Protein AF-A0A965Y8Y7-F1 (afdb_monomer)

Sequence (55 aa):
MIKSLTGHGVGVDVHEKPNIYNRPHPESKNIKFETGMVVCFEPITALESEDIVLK

Secondary structure (DSSP, 8-state):
--TT--EEEESSSSSEEEEE-SS--GGGGG----TT-EEE------SS-SS----

Structure (mmCIF, N/CA/C/O backbone):
data_AF-A0A965Y8Y7-F1
#
_entry.id   AF-A0A965Y8Y7-F1
#
loop_
_atom_site.group_PDB
_atom_site.id
_atom_site.type_symbol
_atom_site.label_atom_id
_atom_site.label_alt_id
_atom_site.label_comp_id
_atom_site.label_asym_id
_atom_site.label_entity_id
_atom_site.label_seq_id
_atom_site.pdbx_PDB_ins_code
_atom_site.Cartn_x
_atom_site.Cartn_y
_atom_site.Cartn_z
_atom_site.occupancy
_atom_site.B_iso_or_equiv
_atom_site.auth_seq_id
_atom_site.auth_comp_id
_atom_site.auth_asym_id
_atom_site.auth_atom_id
_atom_site.pdbx_PDB_model_num
ATOM 1 N N . MET A 1 1 ? 11.802 -0.729 -6.617 1.00 89.56 1 MET A N 1
ATOM 2 C CA . MET A 1 1 ? 10.376 -0.869 -6.223 1.00 89.56 1 MET A CA 1
ATOM 3 C C . MET A 1 1 ? 9.5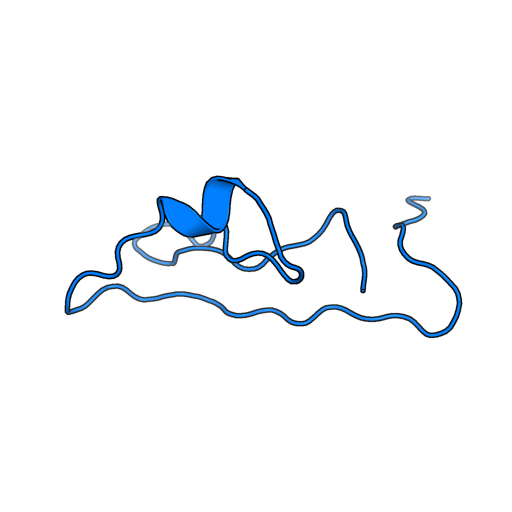46 -0.152 -7.262 1.00 89.56 1 MET A C 1
ATOM 5 O O . MET A 1 1 ? 9.940 0.947 -7.636 1.00 89.56 1 MET A O 1
ATOM 9 N N . ILE A 1 2 ? 8.428 -0.723 -7.702 1.00 95.25 2 ILE A N 1
ATOM 10 C CA . ILE A 1 2 ? 7.527 -0.021 -8.620 1.00 95.25 2 ILE A CA 1
ATOM 11 C C . ILE A 1 2 ? 6.819 1.102 -7.859 1.00 95.25 2 ILE A C 1
ATOM 13 O O . ILE A 1 2 ? 6.140 0.860 -6.862 1.00 95.25 2 ILE A O 1
ATOM 17 N N . LYS A 1 3 ? 7.032 2.350 -8.280 1.00 91.62 3 LYS A N 1
ATOM 18 C CA . LYS A 1 3 ? 6.666 3.541 -7.504 1.00 91.62 3 LYS A CA 1
ATOM 19 C C . LYS A 1 3 ? 5.187 3.899 -7.577 1.00 91.62 3 LYS A C 1
ATOM 21 O O . LYS A 1 3 ? 4.703 4.552 -6.649 1.00 91.62 3 LYS A O 1
ATOM 26 N N . SER A 1 4 ? 4.516 3.503 -8.653 1.00 93.31 4 SER A N 1
ATOM 27 C CA . SER A 1 4 ? 3.098 3.765 -8.908 1.00 93.31 4 SER A CA 1
ATOM 28 C C . SER A 1 4 ? 2.155 2.753 -8.253 1.00 93.31 4 SER A C 1
ATOM 30 O O . SER A 1 4 ? 0.952 2.995 -8.242 1.00 93.31 4 SER A O 1
ATOM 32 N N . LEU A 1 5 ? 2.677 1.654 -7.688 1.00 95.62 5 LEU A N 1
ATOM 33 C CA . LEU A 1 5 ? 1.883 0.632 -7.001 1.00 95.62 5 LEU A CA 1
ATOM 34 C C . LEU A 1 5 ? 2.194 0.578 -5.509 1.00 95.62 5 LEU A C 1
ATOM 36 O O . LEU A 1 5 ? 3.318 0.816 -5.056 1.00 95.62 5 LEU A O 1
ATOM 40 N N . THR A 1 6 ? 1.162 0.255 -4.747 1.00 96.88 6 THR A N 1
ATOM 41 C CA . THR A 1 6 ? 1.139 0.281 -3.291 1.00 96.88 6 THR A CA 1
ATOM 42 C C . THR A 1 6 ? 0.114 -0.733 -2.812 1.00 96.88 6 THR A C 1
ATOM 44 O O . THR A 1 6 ? -0.859 -0.968 -3.520 1.00 96.88 6 THR A O 1
ATOM 47 N N . GLY A 1 7 ? 0.299 -1.256 -1.602 1.00 97.69 7 GLY A N 1
ATOM 48 C CA . GLY A 1 7 ? -0.770 -1.975 -0.919 1.00 97.69 7 GLY A CA 1
ATOM 49 C C . GLY A 1 7 ? -1.888 -1.031 -0.470 1.00 97.69 7 GLY A C 1
ATOM 50 O O . GLY A 1 7 ? -1.810 0.191 -0.664 1.00 97.69 7 GLY A O 1
ATOM 51 N N . HIS A 1 8 ? -2.906 -1.578 0.186 1.00 98.25 8 HIS A N 1
ATOM 52 C CA . HIS A 1 8 ? -4.137 -0.857 0.518 1.00 98.25 8 HIS A CA 1
ATOM 53 C C . HIS A 1 8 ? -4.855 -1.454 1.744 1.00 98.25 8 HIS A C 1
ATOM 55 O O . HIS A 1 8 ? -4.496 -2.525 2.233 1.00 98.25 8 HIS A O 1
ATOM 61 N N . GLY A 1 9 ? -5.878 -0.766 2.250 1.00 97.75 9 GLY A N 1
ATOM 62 C CA . GLY A 1 9 ? -6.851 -1.345 3.175 1.00 97.75 9 GLY A CA 1
ATOM 63 C C . GLY A 1 9 ? -7.809 -2.285 2.447 1.00 97.75 9 GLY A C 1
ATOM 64 O O . GLY A 1 9 ? -8.023 -2.143 1.241 1.00 97.75 9 GLY A O 1
ATOM 65 N N . VAL A 1 10 ? -8.367 -3.252 3.169 1.00 97.81 10 VAL A N 1
ATOM 66 C CA . VAL A 1 10 ? -9.355 -4.207 2.649 1.00 97.81 10 VAL A CA 1
ATOM 67 C C . VAL A 1 10 ? -10.529 -4.280 3.616 1.00 97.81 10 VAL A C 1
ATOM 69 O O . VAL A 1 10 ? -10.330 -4.434 4.823 1.00 97.81 10 VAL A O 1
ATOM 72 N N . GLY A 1 11 ? -11.743 -4.212 3.079 1.00 95.88 11 GLY A N 1
ATOM 73 C CA . GLY A 1 11 ? -12.969 -4.254 3.865 1.00 95.88 11 GLY A CA 1
ATOM 74 C C . GLY A 1 11 ? -14.120 -4.853 3.071 1.00 95.88 11 GLY A C 1
ATOM 75 O O . GLY A 1 11 ? -14.090 -6.032 2.713 1.00 95.88 11 GLY A O 1
ATOM 76 N N . VAL A 1 12 ? -15.145 -4.039 2.828 1.00 96.69 12 VAL A N 1
ATOM 77 C CA . VAL A 1 12 ? -16.244 -4.400 1.920 1.00 96.69 12 VAL A CA 1
ATOM 78 C C . VAL A 1 12 ? -15.739 -4.369 0.481 1.00 96.69 12 VAL A C 1
ATOM 80 O O . VAL A 1 12 ? -16.059 -5.266 -0.301 1.00 96.69 12 VAL A O 1
ATOM 83 N N . ASP A 1 13 ? -14.913 -3.372 0.164 1.00 97.69 13 ASP A N 1
ATOM 84 C CA . ASP A 1 13 ? -14.254 -3.244 -1.123 1.00 97.69 13 ASP A CA 1
ATOM 85 C C . ASP A 1 13 ? -12.842 -3.829 -1.076 1.00 97.69 13 ASP A C 1
ATOM 87 O O . ASP A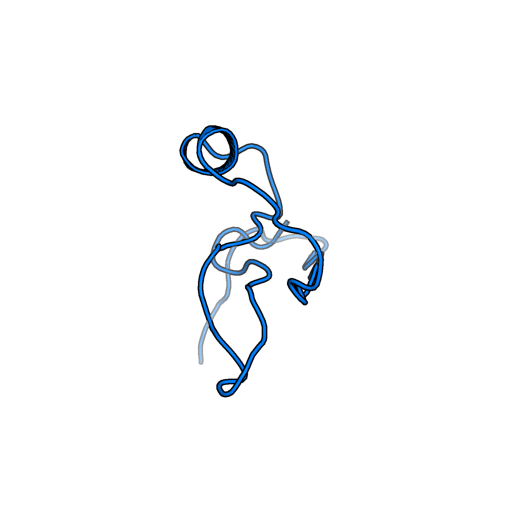 1 13 ? -12.152 -3.842 -0.050 1.00 97.69 13 ASP A O 1
ATOM 91 N N . VAL A 1 14 ? -12.388 -4.301 -2.241 1.00 95.69 14 VAL A N 1
ATOM 92 C CA . VAL A 1 14 ? -11.029 -4.831 -2.381 1.00 95.69 14 VAL A CA 1
ATOM 93 C C . VAL A 1 14 ? -9.984 -3.736 -2.185 1.00 95.69 14 VAL A C 1
ATOM 95 O O . VAL A 1 14 ? -8.949 -4.016 -1.602 1.00 95.69 14 VAL A O 1
ATOM 98 N N . HIS A 1 15 ? -10.253 -2.497 -2.611 1.00 97.75 15 HIS A N 1
ATOM 99 C CA . HIS A 1 15 ? -9.337 -1.367 -2.465 1.00 97.75 15 HIS A CA 1
ATOM 100 C C . HIS A 1 15 ? -9.952 -0.281 -1.587 1.00 97.75 15 HIS A C 1
ATOM 102 O O . HIS A 1 15 ? -10.770 0.516 -2.045 1.00 97.75 15 HIS A O 1
ATOM 108 N N . GLU A 1 16 ? -9.487 -0.197 -0.347 1.00 97.56 16 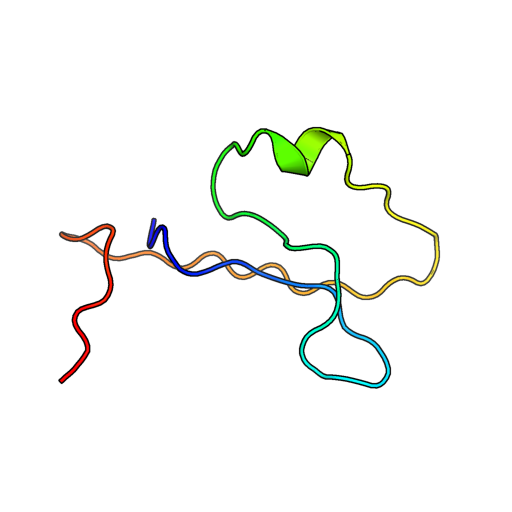GLU A N 1
ATOM 109 C CA . GLU A 1 16 ? -9.851 0.858 0.592 1.00 97.56 16 GLU A CA 1
ATOM 110 C C . GLU A 1 16 ? -8.603 1.606 1.085 1.00 97.56 16 GLU A C 1
ATOM 112 O O . GLU A 1 16 ? -7.456 1.197 0.883 1.00 97.56 16 GLU A O 1
ATOM 117 N N . LYS A 1 17 ? -8.806 2.744 1.753 1.00 96.25 17 LYS A N 1
ATOM 118 C CA . LYS A 1 17 ? -7.724 3.392 2.504 1.00 96.25 17 LYS A CA 1
ATOM 119 C C . LYS A 1 17 ? -7.37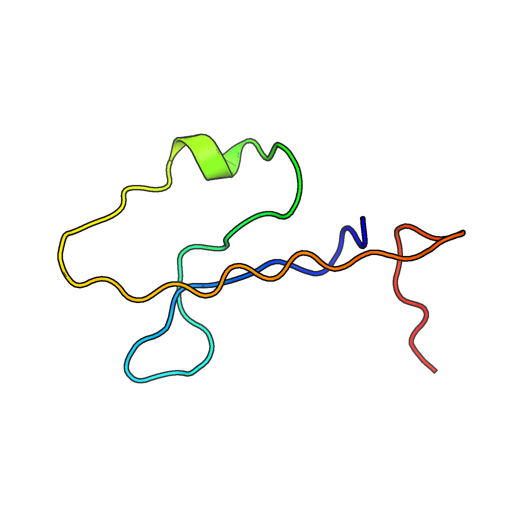7 2.549 3.742 1.00 96.25 17 LYS A C 1
ATOM 121 O O . LYS A 1 17 ? -8.244 1.856 4.262 1.00 96.25 17 LYS A O 1
ATOM 126 N N . PRO A 1 18 ? -6.145 2.647 4.267 1.00 96.62 18 PRO A N 1
ATOM 127 C CA . PRO A 1 18 ? -5.039 3.506 3.830 1.00 96.62 18 PRO A CA 1
ATOM 128 C C . PRO A 1 18 ? -4.229 2.917 2.664 1.00 96.62 18 PRO A C 1
ATOM 130 O O . PRO A 1 18 ? -4.206 1.713 2.466 1.00 96.62 18 PRO A O 1
ATOM 133 N N . ASN A 1 19 ? -3.490 3.764 1.939 1.00 97.06 19 ASN A N 1
ATOM 134 C CA . ASN A 1 19 ? -2.465 3.289 1.001 1.00 97.06 19 ASN A CA 1
ATOM 135 C C . ASN A 1 19 ? -1.238 2.802 1.793 1.00 9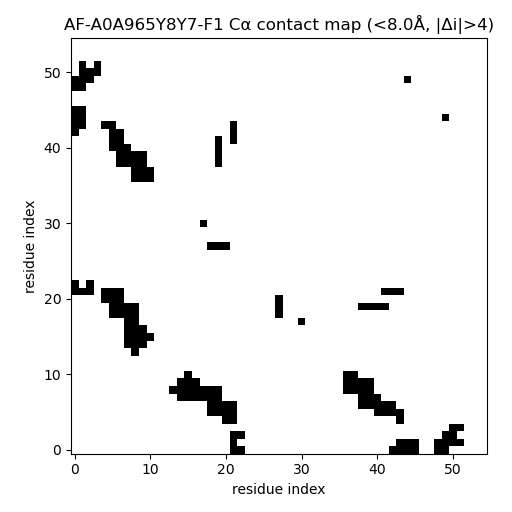7.06 19 ASN A C 1
ATOM 137 O O . ASN A 1 19 ? -0.675 3.566 2.580 1.00 97.06 19 ASN A O 1
ATOM 141 N N . ILE A 1 20 ? -0.794 1.570 1.559 1.00 97.00 20 ILE A N 1
ATOM 142 C CA . ILE A 1 20 ? 0.356 0.948 2.228 1.00 97.00 20 ILE A CA 1
ATOM 143 C C . ILE A 1 20 ? 1.596 1.014 1.330 1.00 97.00 20 ILE A C 1
ATOM 145 O O . ILE A 1 20 ? 1.875 0.112 0.537 1.00 97.00 20 ILE A O 1
ATOM 149 N N . TYR A 1 21 ? 2.328 2.125 1.437 1.00 95.69 21 TYR A N 1
ATOM 150 C CA . TYR A 1 21 ? 3.420 2.457 0.524 1.00 95.69 21 TYR A CA 1
ATOM 151 C C . TYR A 1 21 ? 4.622 1.509 0.621 1.00 95.69 21 TYR A C 1
ATOM 153 O O . TYR A 1 21 ? 5.189 1.276 1.685 1.00 95.69 21 TYR A O 1
ATOM 161 N N . ASN A 1 22 ? 5.098 1.089 -0.549 1.00 93.75 22 ASN A N 1
ATOM 162 C CA . ASN A 1 22 ? 6.261 0.222 -0.763 1.00 93.75 22 ASN A CA 1
ATOM 163 C C . ASN A 1 22 ? 7.633 0.872 -0.497 1.00 93.75 22 ASN A C 1
ATOM 165 O O . ASN A 1 22 ? 8.679 0.246 -0.662 1.00 93.75 22 ASN A O 1
ATOM 169 N N . ARG A 1 23 ? 7.641 2.158 -0.147 1.00 92.56 23 ARG A N 1
ATOM 170 C CA . ARG A 1 23 ? 8.829 2.961 0.158 1.00 92.56 23 ARG A CA 1
ATOM 171 C C . ARG A 1 23 ? 8.453 4.023 1.191 1.00 92.56 23 ARG A C 1
ATOM 173 O O . ARG A 1 23 ? 7.268 4.354 1.281 1.00 92.56 23 ARG A O 1
ATOM 180 N N . PRO A 1 24 ? 9.422 4.608 1.917 1.00 93.19 24 PRO A N 1
ATOM 181 C CA . PRO A 1 24 ? 9.148 5.747 2.783 1.00 93.19 24 PRO A CA 1
ATOM 182 C C . PRO A 1 24 ? 8.360 6.828 2.033 1.00 93.19 24 PRO A C 1
ATOM 184 O O . PRO A 1 24 ? 8.807 7.335 1.003 1.00 93.19 24 PRO A O 1
ATOM 187 N N . HIS A 1 25 ? 7.174 7.152 2.542 1.00 94.38 25 HIS A N 1
ATOM 188 C CA . HIS A 1 25 ? 6.280 8.144 1.961 1.00 94.38 25 HIS A CA 1
ATOM 189 C C . HIS A 1 25 ? 5.787 9.095 3.062 1.00 94.38 25 HIS A C 1
ATOM 191 O O . HIS A 1 25 ? 5.479 8.626 4.162 1.00 94.38 25 HIS A O 1
ATOM 197 N N . PRO A 1 26 ? 5.702 10.419 2.819 1.00 95.19 26 PRO A N 1
ATOM 198 C CA . PRO A 1 26 ? 5.270 11.377 3.840 1.00 95.19 26 PRO A CA 1
ATOM 199 C C . PRO A 1 26 ? 3.906 11.044 4.457 1.00 95.19 26 PRO A C 1
ATOM 201 O O . PRO A 1 26 ? 3.740 11.170 5.668 1.00 95.19 26 PRO A O 1
ATOM 204 N N . GLU A 1 27 ? 2.962 10.551 3.649 1.00 92.75 27 GLU A N 1
ATOM 205 C CA . GLU A 1 27 ? 1.624 10.173 4.127 1.00 92.75 27 GLU A CA 1
ATOM 206 C C . GLU A 1 27 ? 1.623 8.953 5.054 1.00 92.75 27 GLU A C 1
ATOM 208 O O . GLU A 1 27 ? 0.718 8.835 5.877 1.00 92.75 27 GLU A O 1
ATOM 213 N N . SER A 1 28 ? 2.639 8.080 4.991 1.00 93.56 28 SER A N 1
ATOM 214 C CA . SER A 1 28 ? 2.719 6.900 5.865 1.00 93.56 28 SER A CA 1
ATOM 215 C C . SER A 1 28 ? 2.736 7.277 7.346 1.00 93.56 28 SER A C 1
ATOM 217 O O . SER A 1 28 ? 2.280 6.504 8.180 1.00 93.56 28 SER A O 1
ATOM 219 N N . LYS A 1 29 ? 3.216 8.484 7.681 1.00 93.81 29 LYS A N 1
ATOM 220 C CA . LYS A 1 29 ? 3.238 9.002 9.059 1.00 93.81 29 LYS A CA 1
ATOM 221 C C . LYS A 1 29 ? 1.843 9.226 9.646 1.00 93.81 29 LYS A C 1
ATOM 223 O O . LYS A 1 29 ? 1.705 9.280 10.863 1.00 93.81 29 LYS A O 1
ATOM 228 N N . ASN A 1 30 ? 0.834 9.374 8.791 1.00 93.38 30 ASN A N 1
ATOM 229 C CA . ASN A 1 30 ? -0.542 9.643 9.198 1.00 93.38 30 ASN A CA 1
ATOM 230 C C . ASN A 1 30 ? -1.402 8.374 9.233 1.00 93.38 30 ASN A C 1
ATOM 232 O O . ASN A 1 30 ? -2.567 8.445 9.619 1.00 93.38 30 ASN A O 1
ATOM 236 N N . ILE A 1 31 ? -0.850 7.224 8.835 1.00 95.12 31 ILE A N 1
ATOM 237 C CA . ILE A 1 31 ? -1.561 5.950 8.888 1.00 95.12 31 ILE A CA 1
ATOM 238 C C . ILE A 1 31 ? -1.665 5.513 10.348 1.00 95.12 31 ILE A C 1
ATOM 240 O O . ILE A 1 31 ? -0.657 5.360 11.038 1.00 95.12 31 ILE A O 1
ATOM 244 N N . LYS A 1 32 ? -2.897 5.297 10.811 1.00 95.19 32 LYS A N 1
ATOM 245 C CA . LYS A 1 32 ? -3.196 4.702 12.113 1.00 95.19 32 LYS A CA 1
ATOM 246 C C . LYS A 1 32 ? -3.863 3.359 11.879 1.00 95.19 32 LYS A C 1
ATOM 248 O O . LYS A 1 32 ? -4.891 3.298 1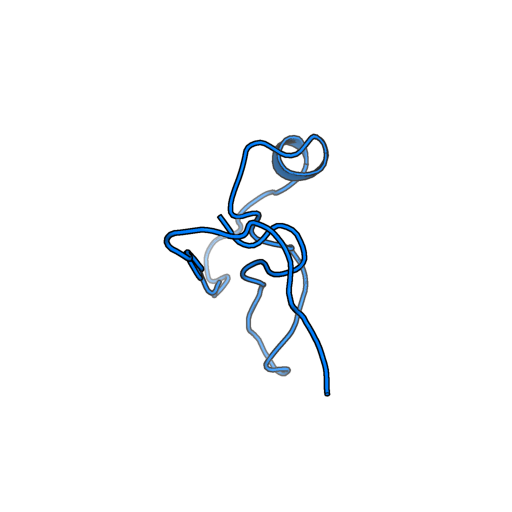1.214 1.00 95.19 32 LYS A O 1
ATOM 253 N N . PHE A 1 33 ? -3.264 2.302 12.413 1.00 95.31 33 PHE A N 1
ATOM 254 C CA . PHE A 1 33 ? -3.882 0.985 12.402 1.00 95.31 33 PHE A CA 1
ATOM 255 C C . PHE A 1 33 ? -4.813 0.854 13.595 1.00 95.31 33 PHE A C 1
ATOM 257 O O . PHE A 1 33 ? -4.442 1.173 14.726 1.00 95.31 33 PHE A O 1
ATOM 264 N N . GLU A 1 34 ? -6.013 0.369 13.321 1.00 95.06 34 GLU A N 1
ATOM 265 C CA . GLU A 1 34 ? -7.023 0.085 14.327 1.00 95.06 34 GLU A CA 1
ATOM 266 C C . GLU A 1 34 ? -7.221 -1.426 14.426 1.00 95.06 34 GLU A C 1
ATOM 268 O O . GLU A 1 34 ? -7.066 -2.163 13.449 1.00 95.06 34 GLU A O 1
ATOM 273 N N . THR A 1 35 ? -7.540 -1.906 15.626 1.00 97.62 35 THR A N 1
ATOM 274 C CA . THR A 1 35 ? -7.7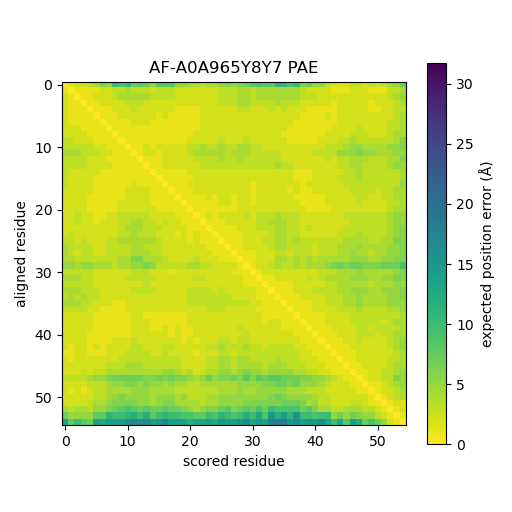85 -3.331 15.856 1.00 97.62 35 THR A CA 1
ATOM 275 C C . THR A 1 35 ? -8.910 -3.829 14.953 1.00 97.62 35 THR A C 1
ATOM 277 O O . THR A 1 35 ? -9.986 -3.242 14.916 1.00 97.62 35 THR A O 1
ATOM 280 N N . GLY A 1 36 ? -8.669 -4.943 14.260 1.00 96.12 36 GLY A N 1
ATOM 281 C CA . GLY A 1 36 ? -9.641 -5.554 13.348 1.00 96.12 36 GLY A CA 1
ATOM 282 C C . GLY A 1 36 ? -9.580 -5.033 11.911 1.00 96.12 36 GLY A C 1
ATOM 283 O O . GLY A 1 36 ? -10.235 -5.607 11.047 1.00 96.12 36 GLY A O 1
ATOM 284 N N . MET A 1 37 ? -8.771 -4.008 11.628 1.00 96.62 37 MET A N 1
ATOM 285 C CA . MET A 1 37 ? -8.496 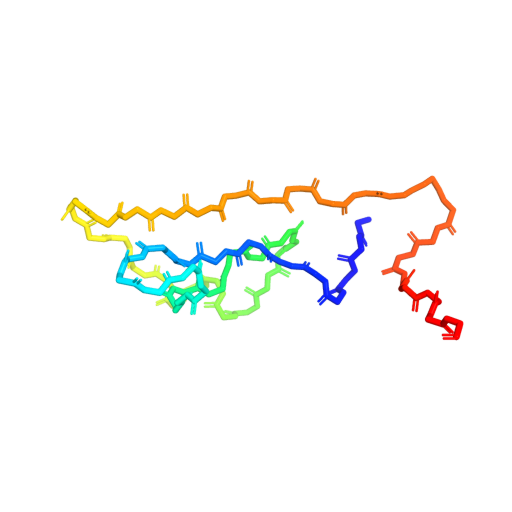-3.583 10.257 1.00 96.62 37 MET A CA 1
ATOM 286 C C . MET A 1 37 ? -7.750 -4.685 9.495 1.00 96.62 37 MET A C 1
ATOM 288 O O . MET A 1 37 ? -6.786 -5.263 10.004 1.00 96.62 37 MET A O 1
ATOM 292 N N . VAL A 1 38 ? -8.171 -4.942 8.257 1.00 97.81 38 VAL A N 1
ATOM 293 C CA . VAL A 1 38 ? -7.459 -5.820 7.326 1.00 97.81 38 VAL A CA 1
ATOM 294 C C . VAL A 1 38 ? -6.732 -4.945 6.317 1.00 97.81 38 VAL A C 1
ATOM 296 O O . VAL A 1 38 ? -7.299 -4.008 5.757 1.00 97.81 38 VAL A O 1
ATOM 299 N N . VAL A 1 39 ? -5.452 -5.227 6.102 1.00 97.56 39 VAL A N 1
ATOM 300 C CA . VAL A 1 39 ? -4.619 -4.481 5.158 1.00 97.56 39 VAL A CA 1
ATOM 301 C C . VAL A 1 39 ? -3.823 -5.435 4.286 1.00 97.56 39 VAL A C 1
ATOM 303 O O . VAL A 1 39 ? -3.365 -6.484 4.741 1.00 97.56 39 VAL A O 1
ATOM 306 N N . CYS A 1 40 ? -3.654 -5.049 3.030 1.00 97.81 40 CYS A N 1
ATOM 307 C CA . CYS A 1 40 ? -2.840 -5.740 2.051 1.00 97.81 40 CYS A CA 1
ATOM 308 C C . CYS A 1 40 ? -1.470 -5.056 1.960 1.00 97.81 40 CYS A C 1
ATOM 310 O O . CYS A 1 40 ? -1.372 -3.872 1.633 1.00 97.81 40 CYS A O 1
ATOM 312 N N . PHE A 1 41 ? -0.406 -5.802 2.259 1.00 96.12 41 PHE A N 1
ATOM 313 C CA . PHE A 1 41 ? 0.970 -5.386 1.995 1.00 96.12 41 PHE A CA 1
ATOM 314 C C . PHE A 1 41 ? 1.421 -6.006 0.675 1.00 96.12 41 PHE A C 1
ATOM 316 O O . PHE A 1 41 ? 1.476 -7.228 0.560 1.00 96.12 41 PHE A O 1
ATOM 323 N N . GLU A 1 42 ? 1.797 -5.172 -0.294 1.00 96.81 42 GLU A N 1
ATOM 324 C CA . GLU A 1 42 ? 2.108 -5.623 -1.656 1.00 96.81 42 GLU A CA 1
ATOM 325 C C . GLU A 1 42 ? 3.482 -5.126 -2.122 1.00 96.81 42 GLU A C 1
ATOM 327 O O . GLU A 1 42 ? 3.565 -4.179 -2.912 1.00 96.81 42 GLU A O 1
ATOM 332 N N . PRO A 1 43 ? 4.589 -5.737 -1.659 1.00 94.31 43 PRO A N 1
ATOM 333 C CA . PRO A 1 43 ? 5.914 -5.404 -2.158 1.00 94.31 43 PRO A CA 1
ATOM 334 C C . PRO A 1 43 ? 6.015 -5.745 -3.646 1.00 94.31 43 PRO A C 1
ATOM 336 O O . PRO A 1 43 ? 6.096 -6.910 -4.027 1.00 94.31 43 PRO A O 1
ATOM 339 N N . ILE A 1 44 ? 6.027 -4.719 -4.495 1.00 95.50 44 ILE A N 1
ATOM 340 C CA . ILE A 1 44 ? 6.097 -4.890 -5.948 1.00 95.50 44 ILE A CA 1
ATOM 341 C C . ILE A 1 44 ? 7.439 -4.358 -6.447 1.00 95.50 44 ILE A C 1
ATOM 343 O O . ILE A 1 44 ? 7.781 -3.176 -6.299 1.00 95.50 44 ILE A O 1
ATOM 347 N N . THR A 1 45 ? 8.236 -5.256 -7.018 1.00 95.38 45 THR A N 1
ATOM 348 C CA . THR A 1 45 ? 9.621 -5.008 -7.429 1.00 95.38 45 THR A CA 1
ATOM 349 C C . THR A 1 45 ? 9.819 -5.346 -8.904 1.00 95.38 45 THR A C 1
ATOM 351 O O . THR A 1 45 ? 9.043 -6.080 -9.509 1.00 95.38 45 THR A O 1
ATOM 354 N N . ALA A 1 46 ? 10.878 -4.791 -9.484 1.00 94.75 46 ALA A N 1
ATOM 355 C CA . ALA A 1 46 ? 11.396 -5.161 -10.792 1.00 94.75 46 ALA A CA 1
ATOM 356 C C . ALA A 1 46 ? 12.923 -5.023 -10.759 1.00 94.75 46 ALA A C 1
ATOM 358 O O . ALA A 1 46 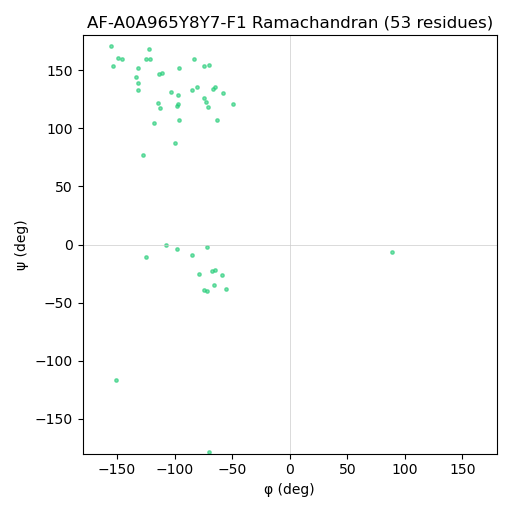? 13.459 -4.332 -9.888 1.00 94.75 46 ALA A O 1
ATOM 359 N N . LEU A 1 47 ? 13.610 -5.701 -11.681 1.00 95.44 47 LEU A N 1
ATOM 360 C CA . LEU A 1 47 ? 15.075 -5.711 -11.732 1.00 95.44 47 LEU A CA 1
ATOM 361 C C . LEU A 1 47 ? 15.652 -4.393 -12.263 1.00 95.44 47 LEU A C 1
ATOM 363 O O . LEU A 1 47 ? 16.663 -3.925 -11.755 1.00 95.44 47 LEU A O 1
ATOM 367 N N . GLU A 1 48 ? 15.002 -3.796 -13.264 1.00 93.94 48 GLU A N 1
ATOM 368 C CA . GLU A 1 48 ? 15.603 -2.718 -14.067 1.00 93.94 48 GLU A CA 1
ATOM 369 C C . GLU A 1 48 ? 14.779 -1.424 -14.105 1.00 93.94 48 GLU A C 1
ATOM 371 O O . GLU A 1 48 ? 15.272 -0.399 -14.565 1.00 93.94 48 GLU A O 1
ATOM 376 N N . SER A 1 49 ? 13.533 -1.445 -13.627 1.00 91.94 49 SER A N 1
ATOM 377 C CA . SER A 1 49 ? 12.624 -0.296 -13.688 1.00 91.94 49 SER A CA 1
ATOM 378 C C . SER A 1 49 ? 11.961 -0.028 -12.341 1.00 91.94 49 SER A C 1
ATOM 380 O O . SER A 1 49 ? 11.726 -0.932 -11.538 1.00 91.94 49 SER A O 1
ATOM 382 N N . GLU A 1 50 ? 11.623 1.235 -12.111 1.00 93.44 50 GLU A N 1
ATOM 383 C CA . GLU A 1 50 ? 10.782 1.677 -10.997 1.00 93.44 50 GLU A CA 1
ATOM 384 C C . GLU A 1 50 ? 9.382 2.107 -11.457 1.00 93.44 50 GLU A C 1
ATOM 386 O O . GLU A 1 50 ? 8.546 2.454 -10.625 1.00 93.44 50 GLU A O 1
ATOM 391 N N . ASP A 1 51 ? 9.114 2.038 -12.760 1.00 92.19 51 ASP A N 1
ATOM 392 C CA . ASP A 1 51 ? 7.873 2.473 -13.394 1.00 92.19 51 ASP A CA 1
ATOM 393 C C . ASP A 1 51 ? 7.189 1.331 -14.152 1.00 92.19 51 ASP A C 1
ATOM 395 O O . ASP A 1 51 ? 7.813 0.335 -14.535 1.00 92.19 51 ASP A O 1
ATOM 399 N N . ILE A 1 52 ? 5.888 1.509 -14.390 1.00 91.12 52 ILE A N 1
ATOM 400 C CA . ILE A 1 52 ? 5.071 0.617 -15.216 1.00 91.12 52 ILE A CA 1
ATOM 401 C C . ILE A 1 52 ? 4.974 1.198 -16.616 1.00 91.12 52 ILE A C 1
ATOM 403 O O . ILE A 1 52 ? 4.548 2.338 -16.790 1.00 91.12 52 ILE A O 1
ATOM 407 N N . VAL A 1 53 ? 5.286 0.376 -17.614 1.00 87.75 53 VAL A N 1
ATOM 408 C CA . VAL A 1 53 ? 4.997 0.677 -19.015 1.00 87.75 53 VAL A CA 1
ATOM 409 C C . VAL A 1 53 ? 3.687 -0.009 -19.380 1.00 87.75 53 VAL A C 1
ATOM 411 O O . VAL A 1 53 ? 3.631 -1.233 -19.493 1.00 87.75 53 VAL A O 1
ATOM 414 N N . LEU A 1 54 ? 2.624 0.779 -19.526 1.00 83.19 54 LEU A N 1
ATOM 415 C CA . LEU A 1 54 ? 1.353 0.290 -20.052 1.00 83.19 54 LEU A CA 1
ATOM 416 C C . LEU A 1 54 ? 1.440 0.238 -21.582 1.00 83.19 54 LEU A C 1
ATOM 418 O O . LEU A 1 54 ? 1.981 1.155 -22.200 1.00 83.19 54 LEU A O 1
ATOM 422 N N . LYS A 1 55 ? 0.955 -0.859 -22.164 1.00 69.00 55 LYS A N 1
ATOM 423 C CA . LYS A 1 55 ? 0.808 -1.018 -23.614 1.00 69.00 55 LYS A CA 1
ATOM 424 C C . LYS A 1 55 ? -0.555 -0.532 -24.072 1.00 69.00 55 LYS A C 1
ATOM 426 O O . LYS A 1 55 ? -1.520 -0.739 -23.304 1.00 69.00 55 LYS A O 1
#

Radius of gyration: 12.63 Å; Cα contacts (8 Å, |Δi|>4): 84; chains: 1; bounding box: 32×17×40 Å

pLDDT: mean 94.46, std 4.41, range [69.0, 98.25]

Solvent-accessible surface area (backbone atoms only — not comparable to full-atom values): 3653 Å² total; per-residue (Å²): 81,35,71,90,54,55,16,24,12,41,73,95,47,83,79,36,76,58,72,40,64,72,53,98,49,85,68,59,78,72,66,75,90,55,93,87,68,46,68,45,82,47,88,51,72,55,95,88,47,44,70,85,86,83,130

Mean predicted aligned error: 2.9 Å

Foldseek 3Di:
DQQVDFKAWDDPDRHHDDTHGLDDDPCVVVDDDDPPTHIDGDNDDDDPDNHDDDD